Protein AF-A0A485AR51-F1 (afdb_monomer_lite)

Organism: Kluyvera cryocrescens (NCBI:txid580)

InterPro domains:
  IPR010286 METTL16/RlmF family [PF05971] (4-51)

pLDDT: mean 72.12, std 14.7, range [36.44, 87.69]

Secondary structure (DSSP, 8-state):
-----TT--TT-S-SS---HHHHHHH-GGGGGGEEE-TTS-EEE-SSS---S----

Structure (mmCIF, N/CA/C/O backbone):
data_AF-A0A485AR51-F1
#
_entry.id   AF-A0A485AR51-F1
#
loop_
_atom_site.group_PDB
_atom_site.id
_atom_site.type_symbol
_atom_site.label_atom_id
_atom_site.label_alt_id
_atom_site.label_comp_id
_atom_site.label_asym_id
_atom_site.label_entity_id
_atom_site.label_seq_id
_atom_site.pdbx_PDB_ins_code
_atom_site.Cartn_x
_atom_site.Cartn_y
_atom_site.Cartn_z
_atom_site.occupancy
_atom_site.B_iso_or_equiv
_atom_site.auth_seq_id
_atom_site.auth_comp_id
_atom_site.auth_asym_id
_atom_site.auth_atom_id
_atom_site.pdbx_PDB_model_num
ATOM 1 N N . MET A 1 1 ? -0.710 -13.084 -10.504 1.00 39.88 1 MET A N 1
ATOM 2 C CA . MET A 1 1 ? 0.577 -13.748 -10.196 1.00 39.88 1 MET A CA 1
ATOM 3 C C . MET A 1 1 ? 1.500 -12.717 -9.562 1.00 39.88 1 MET A C 1
ATOM 5 O O . MET A 1 1 ? 1.832 -11.746 -10.225 1.00 39.88 1 MET A O 1
ATOM 9 N N . THR A 1 2 ? 1.828 -12.840 -8.274 1.00 44.84 2 THR A N 1
ATOM 10 C CA . THR A 1 2 ? 2.672 -11.863 -7.563 1.00 44.84 2 THR A CA 1
ATOM 11 C C . THR A 1 2 ? 4.143 -12.116 -7.872 1.00 44.84 2 THR A C 1
ATOM 13 O O . THR A 1 2 ? 4.721 -13.106 -7.431 1.00 44.84 2 THR A O 1
ATOM 16 N N . THR A 1 3 ? 4.742 -11.227 -8.656 1.00 52.97 3 THR A N 1
ATOM 17 C CA . THR A 1 3 ? 6.162 -11.228 -9.010 1.00 52.97 3 THR A CA 1
ATOM 18 C C . THR A 1 3 ? 7.003 -11.063 -7.740 1.00 52.97 3 THR A C 1
ATOM 20 O O . THR A 1 3 ? 7.000 -9.992 -7.131 1.00 52.97 3 THR A O 1
ATOM 23 N N . GLN A 1 4 ? 7.699 -12.119 -7.306 1.00 54.59 4 GLN A N 1
ATOM 24 C CA . GLN A 1 4 ? 8.667 -12.019 -6.210 1.00 54.59 4 GLN A CA 1
ATOM 25 C C . GLN A 1 4 ? 9.810 -11.087 -6.632 1.00 54.59 4 GLN A C 1
ATOM 27 O O . GLN A 1 4 ? 10.416 -11.275 -7.687 1.00 54.59 4 GLN A O 1
ATOM 32 N N . LYS A 1 5 ? 10.119 -10.081 -5.805 1.00 57.19 5 LYS A N 1
ATOM 33 C CA . LYS A 1 5 ? 11.276 -9.200 -6.016 1.00 57.19 5 LYS A CA 1
ATOM 34 C C . LYS A 1 5 ? 12.560 -10.011 -5.825 1.00 57.19 5 LYS A C 1
ATOM 36 O O . LYS A 1 5 ? 12.895 -10.415 -4.713 1.00 57.19 5 LYS A O 1
ATOM 41 N N . THR A 1 6 ? 13.283 -10.247 -6.914 1.00 53.81 6 THR A N 1
ATOM 42 C CA . THR A 1 6 ? 14.594 -10.900 -6.889 1.00 53.81 6 THR A CA 1
ATOM 43 C C . THR A 1 6 ? 15.601 -9.976 -6.201 1.00 53.81 6 THR A C 1
ATOM 45 O O . THR A 1 6 ? 15.797 -8.851 -6.654 1.00 53.81 6 THR A O 1
ATOM 48 N N . GLY A 1 7 ? 16.207 -10.427 -5.098 1.00 67.31 7 GLY A N 1
ATOM 49 C CA . GLY A 1 7 ? 17.177 -9.645 -4.312 1.00 67.31 7 GLY A CA 1
ATOM 50 C C . GLY A 1 7 ? 16.815 -9.426 -2.837 1.00 67.31 7 GLY A C 1
ATOM 51 O O . GLY A 1 7 ? 17.553 -8.749 -2.128 1.00 67.31 7 GLY A O 1
ATOM 52 N N . LEU A 1 8 ? 15.702 -9.984 -2.349 1.00 71.12 8 LEU A N 1
ATOM 53 C CA . LEU A 1 8 ? 15.351 -9.942 -0.925 1.00 71.12 8 LEU A CA 1
ATOM 54 C C . LEU A 1 8 ? 16.040 -11.069 -0.150 1.00 71.12 8 LEU A C 1
ATOM 56 O O . LEU A 1 8 ? 16.175 -12.193 -0.631 1.00 71.12 8 LEU A O 1
ATOM 60 N N . HIS A 1 9 ? 16.473 -10.754 1.071 1.00 77.44 9 HIS A N 1
ATOM 61 C CA . HIS A 1 9 ? 17.097 -11.723 1.963 1.00 77.44 9 HIS A CA 1
ATOM 62 C C . HIS A 1 9 ? 16.104 -12.851 2.305 1.00 77.44 9 HIS A C 1
ATOM 64 O O . HIS A 1 9 ? 14.974 -12.538 2.670 1.00 77.44 9 HIS A O 1
ATOM 70 N N . PRO A 1 10 ? 16.506 -14.135 2.314 1.00 72.75 10 PRO A N 1
ATOM 71 C CA . PRO A 1 10 ? 15.598 -15.279 2.496 1.00 72.75 10 PRO A CA 1
ATOM 72 C C . PRO A 1 10 ? 14.833 -15.321 3.833 1.00 72.75 10 PRO A C 1
ATOM 74 O O . PRO A 1 10 ? 13.882 -16.078 3.982 1.00 72.75 10 PRO A O 1
ATOM 77 N N . ARG A 1 11 ? 15.229 -14.510 4.823 1.00 80.38 11 ARG A N 1
ATOM 78 C CA . ARG A 1 11 ? 14.489 -14.334 6.094 1.00 80.38 11 ARG A CA 1
ATOM 79 C C . ARG A 1 11 ? 13.425 -13.239 6.041 1.00 80.38 11 ARG A C 1
ATOM 81 O O . ARG A 1 11 ? 12.736 -13.017 7.037 1.00 80.38 11 ARG A O 1
ATOM 88 N N . ASN A 1 12 ? 13.332 -12.502 4.941 1.00 73.94 12 ASN A N 1
ATOM 89 C CA . ASN A 1 12 ? 12.339 -11.461 4.823 1.00 73.94 12 ASN A CA 1
ATOM 90 C C . ASN A 1 12 ? 10.963 -12.117 4.666 1.00 73.94 12 ASN A C 1
ATOM 92 O O . ASN A 1 12 ? 10.737 -12.914 3.766 1.00 73.94 12 ASN A O 1
ATOM 96 N N . ARG A 1 13 ? 10.022 -11.797 5.555 1.00 69.31 13 ARG A N 1
ATOM 97 C CA . ARG A 1 13 ? 8.646 -12.306 5.442 1.00 69.31 13 ARG A CA 1
ATOM 98 C C . ARG A 1 13 ? 7.856 -11.575 4.352 1.00 69.31 13 ARG A C 1
ATOM 100 O O . ARG A 1 13 ? 6.798 -12.035 3.941 1.00 69.31 13 ARG A O 1
ATOM 107 N N . HIS A 1 14 ? 8.381 -10.457 3.856 1.00 72.81 14 HIS A N 1
ATOM 108 C CA . HIS A 1 14 ? 7.750 -9.587 2.866 1.00 72.81 14 HIS A CA 1
ATOM 109 C C . HIS A 1 14 ? 8.228 -9.902 1.443 1.00 72.81 14 HIS A C 1
ATOM 111 O O . HIS A 1 14 ? 8.711 -9.030 0.724 1.00 72.81 14 HIS A O 1
ATOM 117 N N . HIS A 1 15 ? 8.136 -11.172 1.046 1.00 66.81 15 HIS A N 1
ATOM 118 C CA . HIS A 1 15 ? 8.445 -11.594 -0.327 1.00 66.81 15 HIS A CA 1
ATOM 119 C C . HIS A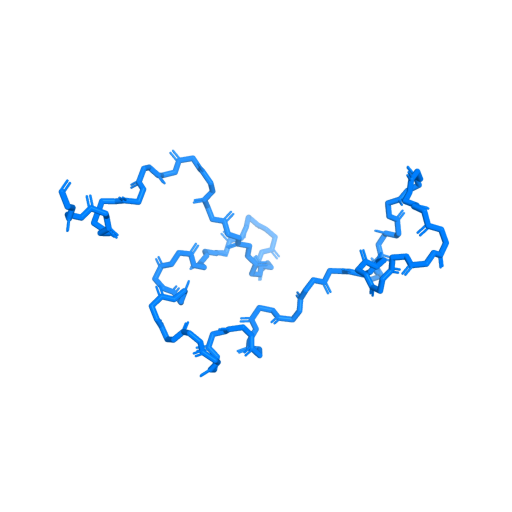 1 15 ? 7.294 -11.326 -1.310 1.00 66.81 15 HIS A C 1
ATOM 121 O O . HIS A 1 15 ? 7.531 -11.189 -2.511 1.00 66.81 15 HIS A O 1
ATOM 127 N N . ASN A 1 16 ? 6.065 -11.202 -0.803 1.00 71.38 16 ASN A N 1
ATOM 128 C CA . ASN A 1 16 ? 4.866 -10.922 -1.588 1.00 71.38 16 ASN A CA 1
ATOM 129 C C . ASN A 1 16 ? 4.395 -9.474 -1.409 1.00 71.38 16 ASN A C 1
ATOM 131 O O . ASN A 1 16 ? 4.835 -8.765 -0.502 1.00 71.38 16 ASN A O 1
ATOM 135 N N . ARG A 1 17 ? 3.477 -9.037 -2.284 1.00 71.94 17 ARG A N 1
ATOM 136 C CA . ARG A 1 17 ? 2.760 -7.771 -2.087 1.00 71.94 17 ARG A CA 1
ATOM 137 C C . ARG A 1 17 ? 2.000 -7.816 -0.759 1.00 71.94 17 ARG A C 1
ATOM 139 O O . ARG A 1 17 ? 1.463 -8.855 -0.385 1.00 71.94 17 ARG A O 1
ATOM 146 N N . TYR A 1 18 ? 1.978 -6.679 -0.074 1.00 79.38 18 TYR A N 1
ATOM 147 C CA . TYR A 1 18 ? 1.179 -6.496 1.127 1.00 79.38 18 TYR A CA 1
ATOM 148 C C . TYR A 1 18 ? -0.312 -6.571 0.801 1.00 79.38 18 TYR A C 1
ATOM 150 O O . TYR A 1 18 ? -0.741 -6.093 -0.251 1.00 79.38 18 TYR A O 1
ATOM 158 N N . ASP A 1 19 ? -1.086 -7.130 1.728 1.00 81.00 19 ASP A N 1
ATOM 159 C CA . ASP A 1 19 ? -2.540 -7.062 1.681 1.00 81.00 19 ASP A CA 1
ATOM 160 C C . ASP A 1 19 ? -2.988 -5.666 2.133 1.00 81.00 19 ASP A C 1
ATOM 162 O O . ASP A 1 19 ? -3.038 -5.356 3.325 1.00 81.00 19 ASP A O 1
ATOM 166 N N . LEU A 1 20 ? -3.244 -4.794 1.155 1.00 80.38 20 LEU A N 1
ATOM 167 C CA . LEU A 1 20 ? -3.661 -3.414 1.399 1.00 80.38 20 LEU A CA 1
ATOM 168 C C . LEU A 1 20 ? -4.997 -3.340 2.151 1.00 80.38 20 LEU A C 1
ATOM 170 O O . LEU A 1 20 ? -5.203 -2.382 2.894 1.00 80.38 20 LEU A O 1
ATOM 174 N N . ALA A 1 21 ? -5.872 -4.342 2.006 1.00 81.62 21 ALA A N 1
ATOM 175 C CA . ALA A 1 21 ? -7.137 -4.388 2.730 1.00 81.62 21 ALA A CA 1
ATOM 176 C C . ALA A 1 21 ? -6.897 -4.639 4.226 1.00 81.62 21 ALA A C 1
ATOM 178 O O . ALA A 1 21 ? -7.396 -3.880 5.054 1.00 81.62 21 ALA A O 1
ATOM 179 N N . ALA A 1 22 ? -6.049 -5.613 4.571 1.00 84.12 22 ALA A N 1
ATOM 180 C CA . ALA A 1 22 ? -5.672 -5.876 5.965 1.00 84.12 22 ALA A CA 1
ATOM 181 C C . ALA A 1 22 ? -4.925 -4.688 6.605 1.00 84.12 22 ALA A C 1
ATOM 183 O O . ALA A 1 22 ? -5.116 -4.364 7.777 1.00 84.12 22 ALA A O 1
ATOM 184 N N . LEU A 1 23 ? -4.089 -3.994 5.82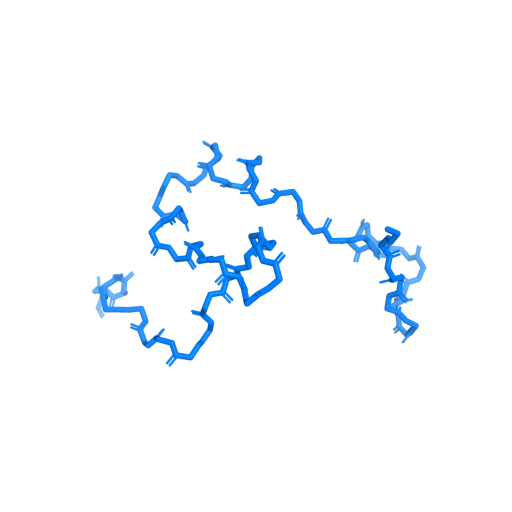8 1.00 83.81 23 LEU A N 1
ATOM 185 C CA . LEU A 1 23 ? -3.424 -2.766 6.274 1.00 83.81 23 LEU A CA 1
ATOM 186 C C . LEU A 1 23 ? -4.411 -1.619 6.525 1.00 83.81 23 LEU A C 1
ATOM 188 O O . LEU A 1 23 ? -4.223 -0.855 7.469 1.00 83.81 23 LEU A O 1
ATOM 192 N N . CYS A 1 24 ? -5.453 -1.504 5.705 1.00 85.75 24 CYS A N 1
ATOM 193 C CA . CYS A 1 24 ? -6.517 -0.526 5.891 1.00 85.75 24 CYS A CA 1
ATOM 194 C C . CYS A 1 24 ? -7.385 -0.834 7.122 1.00 85.75 24 CYS A C 1
ATOM 196 O O . CYS A 1 24 ? -7.847 0.088 7.788 1.00 85.75 24 CYS A O 1
ATOM 198 N N . GLU A 1 25 ? -7.595 -2.112 7.441 1.00 85.56 25 GLU A N 1
ATOM 199 C CA . GLU A 1 25 ? -8.311 -2.524 8.653 1.00 85.56 25 GLU A CA 1
ATOM 200 C C . GLU A 1 25 ? -7.540 -2.121 9.917 1.00 85.56 25 GLU A C 1
ATOM 202 O O . GLU A 1 25 ? -8.115 -1.570 10.855 1.00 85.56 25 GLU A O 1
ATOM 207 N N . ALA A 1 26 ? -6.220 -2.323 9.915 1.00 87.12 26 ALA A N 1
ATOM 208 C CA . ALA A 1 26 ? -5.358 -1.902 11.016 1.00 87.12 26 ALA A CA 1
ATOM 209 C C . ALA A 1 26 ? -5.206 -0.371 11.100 1.00 87.12 26 ALA A C 1
ATOM 211 O O . ALA A 1 26 ? -5.143 0.189 12.194 1.00 87.12 26 ALA A O 1
ATOM 212 N N . CYS A 1 27 ? -5.148 0.305 9.950 1.00 86.00 27 CYS A N 1
ATOM 213 C CA . CYS A 1 27 ? -4.968 1.749 9.838 1.00 86.00 27 CYS A CA 1
ATOM 214 C C . CYS A 1 27 ? -5.986 2.334 8.849 1.00 86.00 27 CYS A C 1
ATOM 216 O O . CYS A 1 27 ? -5.673 2.468 7.662 1.00 86.00 27 CYS A O 1
ATOM 218 N N . PRO A 1 28 ? -7.167 2.765 9.325 1.00 82.88 28 PRO A N 1
ATOM 219 C CA . PRO A 1 28 ? -8.209 3.324 8.464 1.00 82.88 28 PRO A CA 1
ATOM 220 C C . PRO A 1 28 ? -7.737 4.553 7.687 1.00 82.88 28 PRO A C 1
ATOM 222 O O . PRO A 1 28 ? -8.137 4.761 6.556 1.00 82.88 28 PRO A O 1
ATOM 225 N N . THR A 1 29 ? -6.817 5.344 8.243 1.00 82.38 29 THR A N 1
ATOM 226 C CA . THR A 1 29 ? -6.229 6.509 7.563 1.00 82.38 29 THR A CA 1
ATOM 227 C C . THR A 1 29 ? -5.419 6.144 6.320 1.00 82.38 29 THR A C 1
ATOM 229 O O . THR A 1 29 ? -5.150 7.012 5.494 1.00 82.38 29 THR A O 1
ATOM 232 N N . LEU A 1 30 ? -5.022 4.877 6.156 1.00 82.88 30 LEU A N 1
ATOM 233 C CA . LEU A 1 30 ? -4.295 4.422 4.978 1.00 82.88 30 LEU A CA 1
ATOM 234 C C . LEU A 1 30 ? -5.202 4.324 3.741 1.00 82.88 30 LEU A C 1
ATOM 236 O O . LEU A 1 30 ? -4.689 4.495 2.633 1.00 82.88 30 LEU A O 1
ATOM 240 N N . SER A 1 31 ? -6.521 4.110 3.897 1.00 83.38 31 SER A N 1
ATOM 241 C CA . SER A 1 31 ? -7.447 4.044 2.749 1.00 83.38 31 SER A CA 1
ATOM 242 C C . SER A 1 31 ? -7.401 5.295 1.897 1.00 83.38 31 SER A C 1
ATOM 244 O O . SER A 1 31 ? -7.488 5.198 0.677 1.00 83.38 31 SER A O 1
ATOM 246 N N . ASP A 1 32 ? -7.216 6.456 2.525 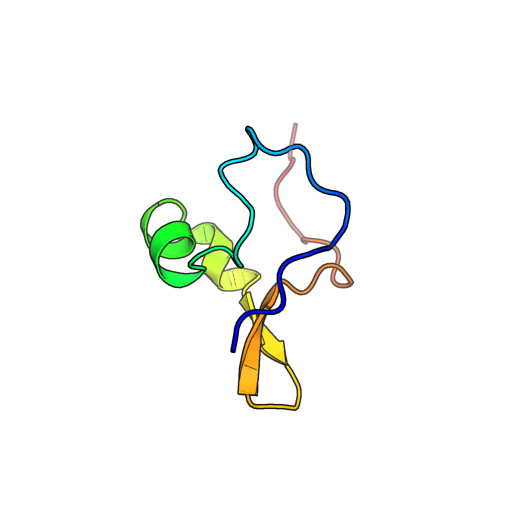1.00 83.88 32 ASP A N 1
ATOM 247 C CA . ASP A 1 32 ? -7.205 7.753 1.846 1.00 83.88 32 ASP A CA 1
ATOM 248 C C . ASP A 1 32 ? -6.027 7.887 0.867 1.00 83.88 32 ASP A C 1
ATOM 250 O O . ASP A 1 32 ? -6.056 8.704 -0.058 1.00 83.88 32 ASP A O 1
ATOM 254 N N . PHE A 1 33 ? -4.995 7.056 1.042 1.00 82.44 33 PHE A N 1
ATOM 255 C CA . 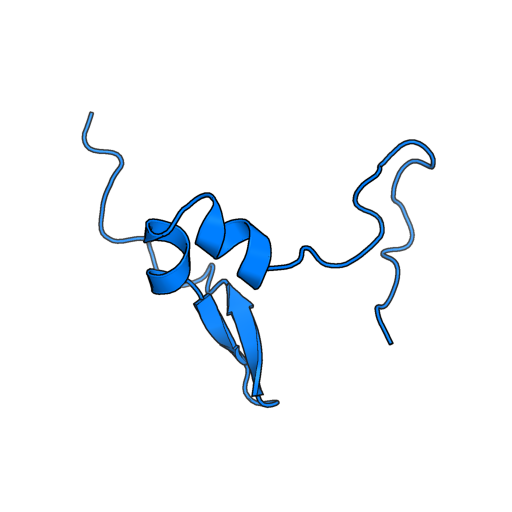PHE A 1 33 ? -3.811 6.995 0.187 1.00 82.44 33 PHE A CA 1
ATOM 256 C C . PHE A 1 33 ? -3.850 5.839 -0.822 1.00 82.44 33 PHE A C 1
ATOM 258 O O . PHE A 1 33 ? -3.004 5.790 -1.727 1.00 82.44 33 PHE A O 1
ATOM 265 N N . ILE A 1 34 ? -4.814 4.920 -0.695 1.00 85.50 34 ILE A N 1
ATOM 266 C CA . ILE A 1 34 ? -5.037 3.850 -1.666 1.00 85.50 34 ILE A CA 1
ATOM 267 C C . ILE A 1 34 ? -5.756 4.445 -2.878 1.00 85.50 34 ILE A C 1
ATOM 269 O O . ILE A 1 34 ? -6.821 5.047 -2.792 1.00 85.50 34 ILE A O 1
ATOM 273 N N . THR A 1 35 ? -5.159 4.255 -4.043 1.00 86.25 35 THR A N 1
ATOM 274 C CA . THR A 1 35 ? -5.703 4.641 -5.338 1.00 86.25 35 THR A CA 1
ATOM 275 C C . THR A 1 35 ? -5.753 3.426 -6.259 1.00 86.25 35 THR A C 1
ATOM 277 O O . THR A 1 35 ? -5.143 2.393 -5.983 1.00 86.25 35 THR A O 1
ATOM 280 N N . LEU A 1 36 ? -6.477 3.533 -7.366 1.00 87.69 36 LEU A N 1
ATOM 281 C CA . LEU A 1 36 ? -6.485 2.499 -8.393 1.00 87.69 36 LEU A CA 1
ATOM 282 C C . LEU A 1 36 ? -5.448 2.853 -9.455 1.00 87.69 36 LEU A C 1
ATOM 284 O O . LEU A 1 36 ? -5.372 3.993 -9.915 1.00 87.69 36 LEU A O 1
ATOM 288 N N . ASN A 1 37 ? -4.635 1.877 -9.846 1.00 83.56 37 ASN A N 1
ATOM 289 C CA . ASN A 1 37 ? -3.783 2.027 -11.016 1.00 83.56 37 ASN A CA 1
ATOM 290 C C . ASN A 1 37 ? -4.641 1.982 -12.305 1.00 83.56 37 ASN A C 1
ATOM 292 O O . ASN A 1 37 ? -5.800 1.565 -12.262 1.00 83.56 37 ASN A O 1
ATOM 296 N N . PRO A 1 38 ? -4.089 2.354 -13.474 1.00 83.56 38 PRO A N 1
ATOM 297 C CA . PRO A 1 38 ? -4.820 2.307 -14.747 1.00 83.56 38 PRO A CA 1
ATOM 298 C C . PRO A 1 38 ? -5.339 0.916 -15.154 1.00 83.56 38 PRO A C 1
ATOM 300 O O . PRO A 1 38 ? -6.162 0.809 -16.054 1.00 83.56 38 PRO A O 1
ATOM 303 N N . VAL A 1 39 ? -4.853 -0.146 -14.507 1.00 84.19 39 VAL A N 1
ATOM 304 C CA . VAL A 1 39 ? -5.254 -1.545 -14.722 1.00 84.19 39 VAL A CA 1
ATOM 305 C C . VAL A 1 39 ? -6.365 -1.966 -13.738 1.00 84.19 39 VAL A C 1
ATOM 307 O O . VAL A 1 39 ? -6.893 -3.069 -13.834 1.00 84.19 39 VAL A O 1
ATOM 310 N N . GLY A 1 40 ? -6.758 -1.091 -12.805 1.00 82.81 40 GLY A N 1
ATOM 311 C CA . GLY A 1 40 ? -7.787 -1.349 -11.798 1.00 82.81 40 GLY A CA 1
ATOM 312 C C . GLY A 1 40 ? -7.291 -2.058 -10.534 1.00 82.81 40 GLY A C 1
ATOM 313 O O . GLY A 1 40 ? -8.109 -2.469 -9.717 1.00 82.81 40 GLY A O 1
ATOM 314 N N . GLU A 1 41 ? -5.978 -2.204 -10.332 1.00 83.94 41 GLU A N 1
ATOM 315 C CA . GLU A 1 41 ? -5.434 -2.744 -9.080 1.00 83.94 41 GLU A CA 1
ATOM 316 C C . GLU A 1 41 ? -5.243 -1.642 -8.032 1.00 83.94 41 GLU A C 1
ATOM 318 O O . GLU A 1 41 ? -4.791 -0.535 -8.341 1.00 83.94 41 GLU A O 1
ATOM 323 N N . GLN A 1 42 ? -5.507 -1.975 -6.767 1.00 84.44 42 GLN A N 1
ATOM 324 C CA . GLN A 1 42 ? -5.208 -1.105 -5.633 1.00 84.44 42 GLN A CA 1
ATOM 325 C C . GLN A 1 42 ? -3.697 -0.900 -5.488 1.00 84.44 42 GLN A C 1
ATOM 327 O O . GLN A 1 42 ? -2.909 -1.847 -5.434 1.00 84.44 42 GLN A O 1
ATOM 332 N N . THR A 1 43 ? -3.293 0.360 -5.407 1.00 85.75 43 THR A N 1
ATOM 333 C CA . THR A 1 43 ? -1.911 0.789 -5.219 1.00 85.75 43 THR A CA 1
ATOM 334 C C . THR A 1 43 ? -1.869 2.010 -4.313 1.00 85.75 43 THR A C 1
ATOM 336 O O . THR A 1 43 ? -2.848 2.731 -4.177 1.00 85.75 43 THR A O 1
ATOM 339 N N . ILE A 1 44 ? -0.723 2.282 -3.705 1.00 82.56 44 ILE A N 1
ATOM 340 C CA . ILE A 1 44 ? -0.525 3.499 -2.915 1.00 82.56 44 ILE A CA 1
ATOM 341 C C . ILE A 1 44 ? 0.070 4.576 -3.825 1.00 82.56 44 ILE A C 1
ATOM 343 O O . ILE A 1 44 ? 1.018 4.309 -4.571 1.00 82.56 44 ILE A O 1
ATOM 347 N N . ASN A 1 45 ? -0.489 5.787 -3.788 1.00 79.81 45 ASN A N 1
ATOM 348 C CA . ASN A 1 45 ? 0.053 6.919 -4.537 1.00 79.81 45 ASN A C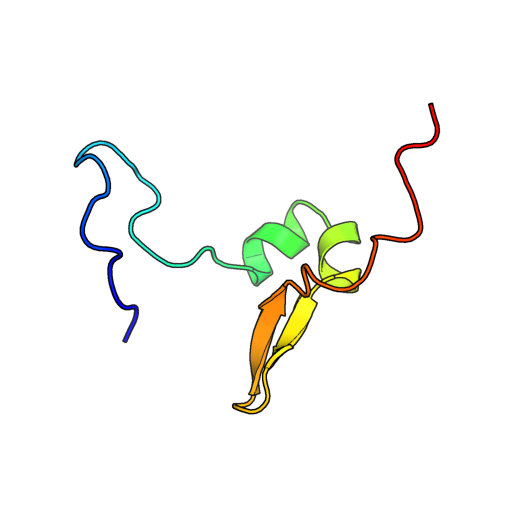A 1
ATOM 349 C C . ASN A 1 45 ? 1.160 7.617 -3.732 1.00 79.81 45 ASN A C 1
ATOM 351 O O . ASN A 1 45 ? 0.878 8.439 -2.867 1.00 79.81 45 ASN A O 1
ATOM 355 N N . PHE A 1 46 ? 2.422 7.317 -4.047 1.00 75.56 46 PHE A N 1
ATOM 356 C CA . PHE A 1 46 ? 3.589 7.946 -3.409 1.00 75.56 46 PHE A CA 1
ATOM 357 C C . PHE A 1 46 ? 3.952 9.326 -3.986 1.00 75.56 46 PHE A C 1
ATOM 359 O O . PHE A 1 46 ? 4.804 10.013 -3.432 1.00 75.56 46 PHE A O 1
ATOM 366 N N . GLY A 1 47 ? 3.350 9.725 -5.113 1.00 69.50 47 GLY A N 1
ATOM 367 C CA . GLY A 1 47 ? 3.628 10.998 -5.791 1.00 69.50 47 GLY A CA 1
ATOM 368 C C . GLY A 1 47 ? 2.750 12.155 -5.315 1.00 69.50 47 GLY A C 1
ATOM 369 O O . GLY A 1 47 ? 3.030 13.312 -5.624 1.00 69.50 47 GLY A O 1
ATOM 370 N N . ARG A 1 48 ? 1.692 11.862 -4.553 1.00 60.84 48 ARG A N 1
ATOM 371 C CA . ARG A 1 48 ? 0.894 12.885 -3.883 1.00 60.84 48 ARG A CA 1
ATOM 372 C C . ARG A 1 48 ? 1.550 13.167 -2.528 1.00 60.84 48 ARG A C 1
ATOM 374 O O . ARG A 1 48 ? 1.633 12.240 -1.724 1.00 60.84 48 ARG A O 1
ATOM 381 N N . PRO A 1 49 ? 2.009 14.400 -2.237 1.00 61.69 49 PRO A N 1
ATOM 382 C CA . PRO A 1 49 ? 2.400 14.733 -0.876 1.00 61.69 49 PRO A CA 1
ATOM 383 C C . PRO A 1 49 ? 1.194 14.449 0.018 1.00 61.69 49 PRO A C 1
ATOM 385 O O . PRO A 1 49 ? 0.092 14.941 -0.244 1.00 61.69 49 PRO A O 1
ATOM 388 N N . ALA A 1 50 ? 1.388 13.597 1.024 1.00 57.53 50 ALA A N 1
ATOM 389 C CA . ALA A 1 50 ? 0.383 13.335 2.035 1.00 57.53 50 ALA A CA 1
ATOM 390 C C . ALA A 1 50 ? 0.136 14.646 2.792 1.00 57.53 50 ALA A C 1
ATOM 392 O O . ALA A 1 50 ? 0.868 15.004 3.712 1.00 57.53 50 ALA A O 1
ATOM 393 N N . GLY A 1 51 ? -0.839 15.425 2.327 1.00 56.66 51 GLY A N 1
ATOM 394 C CA . GLY A 1 51 ? -1.277 16.648 2.978 1.00 56.66 51 GLY A CA 1
ATOM 395 C C . GLY A 1 51 ? -1.934 16.301 4.310 1.00 56.66 51 GLY A C 1
ATOM 396 O O . GLY A 1 51 ? -3.136 16.063 4.350 1.00 56.66 51 GLY A O 1
ATOM 397 N N . GLY A 1 52 ? -1.124 16.273 5.372 1.00 53.56 52 GLY A N 1
ATOM 398 C CA . GLY A 1 52 ? -1.504 15.975 6.757 1.00 53.56 52 GLY A CA 1
ATOM 399 C C . GLY A 1 52 ? -1.358 14.480 7.079 1.00 53.56 52 GLY A C 1
ATOM 400 O O . GLY A 1 52 ? -1.917 13.646 6.386 1.00 53.56 52 GLY A O 1
ATOM 401 N N . LYS A 1 53 ? -0.649 14.033 8.119 1.00 44.91 53 LYS A N 1
ATOM 402 C CA . LYS A 1 53 ? -0.268 14.696 9.369 1.00 44.91 53 LYS A CA 1
ATOM 403 C C . LYS A 1 53 ? 1.083 14.147 9.849 1.00 44.91 53 LYS A C 1
ATOM 405 O O . LYS A 1 53 ? 1.154 13.034 10.343 1.00 44.91 53 LYS A O 1
ATOM 410 N N . ASN A 1 54 ? 2.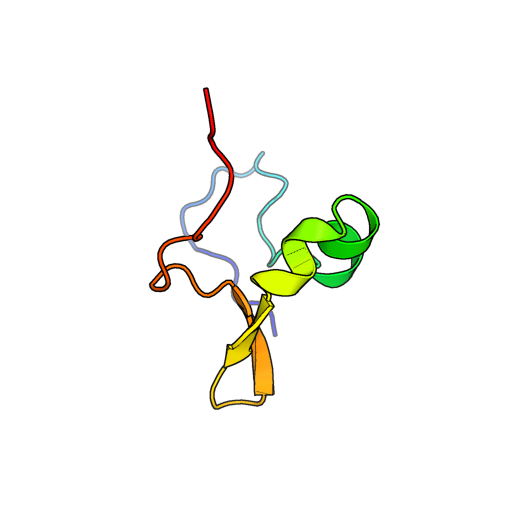133 14.946 9.732 1.00 42.16 54 ASN A N 1
ATOM 411 C CA . ASN A 1 54 ? 3.119 15.065 10.802 1.00 42.16 54 ASN A CA 1
ATOM 412 C C . ASN A 1 54 ? 3.054 16.540 11.188 1.00 42.16 54 ASN A C 1
ATOM 414 O O . ASN A 1 54 ? 3.755 17.371 10.623 1.00 42.16 54 ASN A O 1
ATOM 418 N N . ALA A 1 55 ? 2.050 16.869 11.998 1.00 38.72 55 ALA A N 1
ATOM 419 C CA . ALA A 1 55 ? 2.081 18.088 12.779 1.00 38.72 55 ALA A CA 1
ATOM 420 C C . ALA A 1 55 ? 2.748 17.687 14.091 1.00 38.72 55 ALA A C 1
ATOM 422 O O . ALA A 1 55 ? 2.074 17.166 14.977 1.00 38.72 55 ALA A O 1
ATOM 423 N N . GLU A 1 56 ? 4.063 17.855 14.144 1.00 36.44 56 GLU A N 1
ATOM 424 C CA . GLU A 1 56 ? 4.772 18.169 15.381 1.00 36.44 56 GLU A CA 1
ATOM 425 C C . GLU A 1 56 ? 5.706 19.344 15.098 1.00 36.44 56 GLU A C 1
ATOM 427 O O . GLU A 1 56 ? 6.330 19.340 14.009 1.00 36.44 56 GLU A O 1
#

Sequence (56 aa):
MTTQKTGLHPRNRHHNRYDLAALCEACPTLSDFITLNPVGEQTINFGRPAGGKNAE

Radius of gyration: 13.94 Å; chains: 1; bounding box: 26×33×30 Å

Foldseek 3Di:
DFDFPPPDDPPDPPRGDDPQVVVCVVPVVQVVQWDADPVRDTDGDPPDPPPDDPPD